Protein AF-A0A1I7UYP7-F1 (afdb_monomer_lite)

Structure (mmCIF, N/CA/C/O backbone):
data_AF-A0A1I7UYP7-F1
#
_entry.id   AF-A0A1I7UYP7-F1
#
loop_
_atom_site.group_PDB
_atom_site.id
_atom_site.type_symbol
_atom_site.label_atom_id
_atom_site.label_alt_id
_atom_site.label_comp_id
_atom_site.label_asym_id
_atom_site.label_entity_id
_atom_site.label_seq_id
_atom_site.pdbx_PDB_ins_code
_atom_site.Cartn_x
_atom_site.Cartn_y
_atom_site.Cartn_z
_atom_site.occupancy
_atom_site.B_iso_or_equiv
_atom_site.auth_seq_id
_atom_site.auth_comp_id
_atom_site.auth_asym_id
_atom_site.auth_atom_id
_atom_site.pdbx_PDB_model_num
ATOM 1 N N . MET A 1 1 ? -70.720 -16.261 75.114 1.00 31.72 1 MET A N 1
ATOM 2 C CA . MET A 1 1 ? -70.945 -17.512 75.860 1.00 31.72 1 MET A CA 1
ATOM 3 C C . MET A 1 1 ? -71.373 -18.568 74.851 1.00 31.72 1 MET A C 1
ATOM 5 O O . MET A 1 1 ? -72.479 -18.444 74.362 1.00 31.72 1 MET A O 1
ATOM 9 N N . PHE A 1 2 ? -70.451 -19.492 74.523 1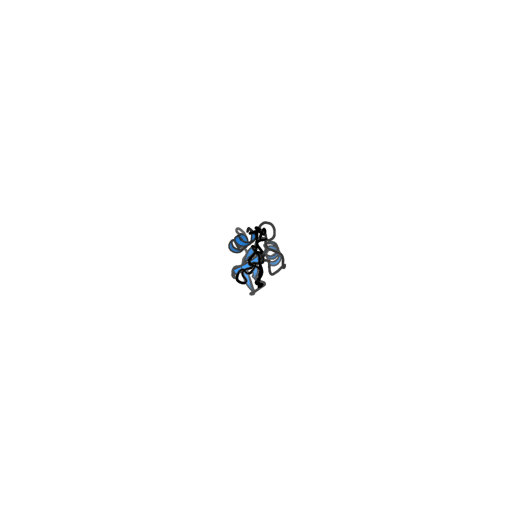.00 29.45 2 PHE A N 1
ATOM 10 C CA . PHE A 1 2 ? -70.663 -20.831 73.927 1.00 29.45 2 PHE A CA 1
ATOM 11 C C . PHE A 1 2 ? -71.433 -20.949 72.591 1.00 29.45 2 PHE A C 1
ATOM 13 O O . PHE A 1 2 ? -72.509 -20.408 72.436 1.00 29.45 2 PHE A O 1
ATOM 20 N N . VAL A 1 3 ? -71.039 -21.727 71.586 1.00 31.56 3 VAL A N 1
ATOM 21 C CA . VAL A 1 3 ? -69.816 -22.440 71.185 1.00 31.56 3 VAL A CA 1
ATOM 22 C C . VAL A 1 3 ? -70.120 -22.856 69.745 1.00 31.56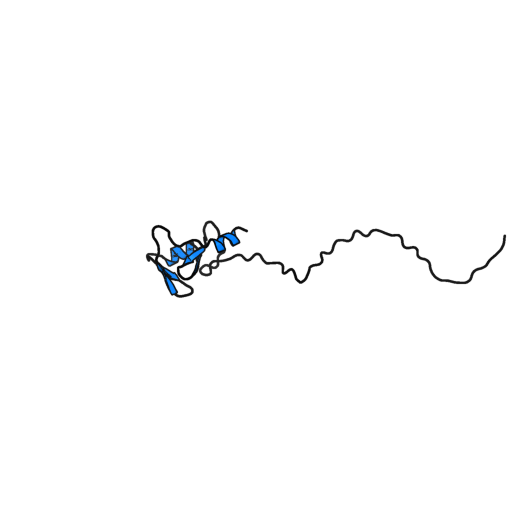 3 VAL A C 1
ATOM 24 O O . VAL A 1 3 ? -71.164 -23.457 69.523 1.00 31.56 3 VAL A O 1
ATOM 27 N N . TYR A 1 4 ? -69.206 -22.664 68.800 1.00 34.78 4 TYR A N 1
ATOM 28 C CA . TYR A 1 4 ? -69.146 -23.574 67.656 1.00 34.78 4 TYR A CA 1
ATOM 29 C C . TYR A 1 4 ? -67.709 -24.062 67.535 1.00 34.78 4 TYR A C 1
ATOM 31 O O . TYR A 1 4 ? -66.773 -23.296 67.312 1.00 34.78 4 TYR A O 1
ATOM 39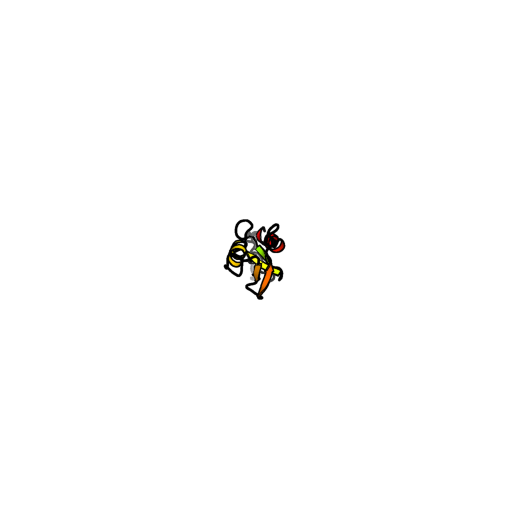 N N . LYS A 1 5 ? -67.549 -25.347 67.853 1.00 35.59 5 LYS A N 1
ATOM 40 C CA . LYS A 1 5 ? -66.285 -26.072 67.918 1.00 35.59 5 LYS A CA 1
ATOM 41 C C . LYS A 1 5 ? -65.910 -26.548 66.510 1.00 35.59 5 LYS A C 1
ATOM 43 O O . LYS A 1 5 ? -66.770 -26.934 65.728 1.00 35.59 5 LYS A O 1
ATOM 48 N N . ALA A 1 6 ? -64.614 -26.481 66.237 1.00 45.75 6 ALA A N 1
ATOM 49 C CA . ALA A 1 6 ? -63.937 -26.720 64.967 1.00 45.75 6 ALA A CA 1
ATOM 50 C C . ALA A 1 6 ? -63.952 -28.176 64.484 1.00 45.75 6 ALA A C 1
ATOM 52 O O . ALA A 1 6 ? -63.895 -29.058 65.333 1.00 45.75 6 ALA A O 1
ATOM 53 N N . MET A 1 7 ? -63.867 -28.367 63.156 1.00 38.84 7 MET A N 1
ATOM 54 C CA . MET A 1 7 ? -63.005 -29.296 62.377 1.00 38.84 7 MET A CA 1
ATOM 55 C C . MET A 1 7 ? -63.026 -28.771 60.916 1.00 38.84 7 MET A C 1
ATOM 57 O O . MET A 1 7 ? -64.075 -28.320 60.482 1.00 38.84 7 MET A O 1
ATOM 61 N N . ALA A 1 8 ? -62.005 -28.741 60.061 1.00 42.91 8 ALA A N 1
ATOM 62 C CA . ALA A 1 8 ? -60.614 -29.157 60.085 1.00 42.91 8 ALA A CA 1
ATOM 63 C C . ALA A 1 8 ? -59.912 -28.521 58.851 1.00 42.91 8 ALA A C 1
ATOM 65 O O . ALA A 1 8 ? -60.455 -28.539 57.754 1.00 42.91 8 ALA A O 1
ATOM 66 N N . PHE A 1 9 ? -58.724 -27.961 59.096 1.00 41.19 9 PHE A N 1
ATOM 67 C CA . PHE A 1 9 ? -57.509 -27.890 58.266 1.00 41.19 9 PHE A CA 1
ATOM 68 C C . PHE A 1 9 ? -57.557 -27.564 56.762 1.00 41.19 9 PHE A C 1
ATOM 70 O O . PHE A 1 9 ? -58.011 -28.346 55.937 1.00 41.19 9 PHE A O 1
ATOM 77 N N . GLY A 1 10 ? -56.878 -26.464 56.406 1.00 37.91 10 GLY A N 1
ATOM 78 C CA . GLY A 1 10 ? -56.521 -26.162 55.017 1.00 37.91 10 GLY A CA 1
ATOM 79 C C . GLY A 1 10 ? -55.734 -24.868 54.775 1.00 37.91 10 GLY A C 1
ATOM 80 O O . GLY A 1 10 ? -56.023 -24.176 53.816 1.00 37.91 10 GLY A O 1
ATOM 81 N N . HIS A 1 11 ? -54.798 -24.519 55.666 1.00 34.72 11 HIS A N 1
ATOM 82 C CA . HIS A 1 11 ? -53.629 -23.641 55.457 1.00 34.72 11 HIS A CA 1
ATOM 83 C C . HIS A 1 11 ? -53.768 -22.329 54.640 1.00 34.72 11 HIS A C 1
ATOM 85 O O . HIS A 1 11 ? -53.640 -22.271 53.423 1.00 34.72 11 HIS A O 1
ATOM 91 N N . ILE A 1 12 ? -53.883 -21.246 55.420 1.00 49.03 12 ILE A N 1
ATOM 92 C CA . ILE A 1 12 ? -53.173 -19.946 55.356 1.00 49.03 12 ILE A CA 1
ATOM 93 C C . ILE A 1 12 ? -51.977 -19.995 54.368 1.00 49.03 12 ILE A C 1
ATOM 95 O O . ILE A 1 12 ? -51.199 -20.939 54.402 1.00 49.03 12 ILE A O 1
ATOM 99 N N . TRP A 1 13 ? -51.786 -19.028 53.465 1.00 41.56 13 TRP A N 1
ATOM 100 C CA . TRP A 1 13 ? -50.869 -17.904 53.706 1.00 41.56 13 TRP A CA 1
ATOM 101 C C . TRP A 1 13 ? -51.112 -16.750 52.719 1.00 41.56 13 TRP A C 1
ATOM 103 O O . TRP A 1 13 ? -50.832 -16.842 51.526 1.00 41.56 13 TRP A O 1
ATOM 113 N N . LYS A 1 14 ? -51.575 -15.614 53.262 1.00 49.88 14 LYS A N 1
ATOM 114 C CA . LYS A 1 14 ? -51.415 -14.286 52.659 1.00 49.88 14 LYS A CA 1
ATOM 115 C C . LYS A 1 14 ? -49.917 -14.020 52.480 1.00 49.88 14 LYS A C 1
ATOM 117 O O . LYS A 1 14 ? -49.214 -13.863 53.476 1.00 49.88 14 LYS A O 1
ATOM 122 N N . ALA A 1 15 ? -49.434 -13.923 51.245 1.00 45.62 15 ALA A N 1
ATOM 123 C CA . ALA A 1 15 ? -48.066 -13.498 50.972 1.00 45.62 15 ALA A CA 1
ATOM 124 C C . ALA A 1 15 ? -48.043 -12.037 50.498 1.00 45.62 15 ALA A C 1
ATOM 126 O O . ALA A 1 15 ? -48.647 -11.655 49.499 1.00 45.62 15 ALA A O 1
ATOM 127 N N . LYS A 1 16 ? -47.355 -11.227 51.299 1.00 44.31 16 LYS A N 1
ATOM 128 C CA . LYS A 1 16 ? -47.042 -9.801 51.163 1.00 44.31 16 LYS A CA 1
ATOM 129 C C . LYS A 1 16 ? -46.267 -9.558 49.856 1.00 44.31 16 LYS A C 1
ATOM 131 O O . LYS A 1 16 ? -45.264 -10.230 49.626 1.00 44.31 16 LYS A O 1
ATOM 136 N N . ILE A 1 17 ? -46.681 -8.589 49.036 1.00 43.22 17 ILE A N 1
ATOM 137 C CA . ILE A 1 17 ? -45.893 -8.139 47.877 1.00 43.22 17 ILE A CA 1
ATOM 138 C C . ILE A 1 17 ? -44.638 -7.445 48.418 1.00 43.22 17 ILE A C 1
ATOM 140 O O . ILE A 1 17 ? -44.697 -6.321 48.910 1.00 43.22 17 ILE A O 1
ATOM 144 N N . VAL A 1 18 ? -43.504 -8.139 48.372 1.00 51.88 18 VAL A N 1
ATOM 145 C CA . VAL A 1 18 ? -42.180 -7.554 48.592 1.00 51.88 18 VAL A CA 1
ATOM 146 C C . VAL A 1 18 ? -41.570 -7.355 47.212 1.00 51.88 18 VAL A C 1
ATOM 148 O O . VAL A 1 18 ? -41.301 -8.334 46.516 1.00 51.88 18 VAL A O 1
ATOM 151 N N . MET A 1 19 ? -41.367 -6.099 46.807 1.00 41.84 19 MET A N 1
ATOM 152 C CA . MET A 1 19 ? -40.636 -5.779 45.582 1.00 41.84 19 MET A CA 1
ATOM 153 C C . MET A 1 19 ? -39.187 -6.237 45.751 1.00 41.84 19 MET A C 1
ATOM 155 O O . MET A 1 19 ? -38.401 -5.613 46.464 1.00 41.84 19 MET A O 1
ATOM 159 N N . LYS A 1 20 ? -38.833 -7.366 45.133 1.00 45.78 20 LYS A N 1
ATOM 160 C CA . LYS A 1 20 ? -37.431 -7.739 44.968 1.00 45.78 20 LYS A CA 1
ATOM 161 C C . LYS A 1 20 ? -36.873 -6.882 43.843 1.00 45.78 20 LYS A C 1
ATOM 163 O O . LYS A 1 20 ? -37.405 -6.866 42.743 1.00 45.78 20 LYS A O 1
ATOM 168 N N . ASN A 1 21 ? -35.816 -6.149 44.165 1.00 54.47 21 ASN A N 1
ATOM 169 C CA . ASN A 1 21 ? -35.023 -5.385 43.221 1.00 54.47 21 ASN A CA 1
ATOM 170 C C . ASN A 1 21 ? -34.382 -6.386 42.246 1.00 54.47 21 ASN A C 1
ATOM 172 O O . ASN A 1 21 ? -33.382 -7.034 42.567 1.00 54.47 21 ASN A O 1
ATOM 176 N N . GLU A 1 22 ? -35.030 -6.608 41.106 1.00 49.66 22 GLU A N 1
ATOM 177 C CA . GLU A 1 22 ? -34.542 -7.511 40.077 1.00 49.66 22 GLU A CA 1
ATOM 178 C C . GLU A 1 22 ? -33.285 -6.891 39.477 1.00 49.66 22 GLU A C 1
ATOM 180 O O . GLU A 1 22 ? -33.326 -5.911 38.730 1.00 49.66 22 GLU A O 1
ATOM 185 N N . LYS A 1 23 ? -32.129 -7.466 39.820 1.00 50.59 23 LYS A N 1
ATOM 186 C CA . LYS A 1 23 ? -30.932 -7.308 39.003 1.00 50.59 23 LYS A CA 1
ATOM 187 C C . LYS A 1 23 ? -31.353 -7.733 37.602 1.00 50.59 23 LYS A C 1
ATOM 189 O O . LYS A 1 23 ? -31.622 -8.914 37.398 1.00 50.59 23 LYS A O 1
ATOM 194 N N . LYS A 1 24 ? -31.460 -6.784 36.667 1.00 49.84 24 LYS A N 1
ATOM 195 C CA . LYS A 1 24 ? -31.659 -7.086 35.250 1.00 49.84 24 LYS A CA 1
ATOM 196 C C . LYS A 1 24 ? -30.460 -7.921 34.808 1.00 49.84 24 LYS A C 1
ATOM 198 O O . LYS A 1 24 ? -29.421 -7.381 34.439 1.00 49.84 24 LYS A O 1
ATOM 203 N N . ALA A 1 25 ? -30.580 -9.239 34.924 1.00 51.44 25 ALA A N 1
ATOM 204 C CA . ALA A 1 25 ? -29.723 -10.173 34.233 1.00 51.44 25 ALA A CA 1
ATOM 205 C C . ALA A 1 25 ? -30.008 -9.916 32.757 1.00 51.44 25 ALA A C 1
ATOM 207 O O . ALA A 1 25 ? -31.072 -10.274 32.254 1.00 51.44 25 ALA A O 1
ATOM 208 N N . GLY A 1 26 ? -29.123 -9.148 32.120 1.00 47.75 26 GLY A N 1
ATOM 209 C CA . GLY A 1 26 ? -29.230 -8.841 30.706 1.00 47.75 26 GLY A CA 1
ATOM 210 C C . GLY A 1 26 ? -29.421 -10.145 29.949 1.00 47.75 26 GLY A C 1
ATOM 211 O O . GLY A 1 26 ? -28.612 -11.064 30.077 1.00 47.75 26 GLY A O 1
ATOM 212 N N . ILE A 1 27 ? -30.520 -10.227 29.207 1.00 56.28 27 ILE A N 1
ATOM 213 C CA . ILE A 1 27 ? -30.741 -11.271 28.219 1.00 56.28 27 ILE A CA 1
ATOM 214 C C . ILE A 1 27 ? -29.604 -11.101 27.212 1.00 56.28 27 ILE A C 1
ATOM 216 O O . ILE A 1 27 ? -29.597 -10.152 26.431 1.00 56.28 27 ILE A O 1
ATOM 220 N N . GLN A 1 28 ? -28.590 -11.958 27.289 1.00 58.22 28 GLN A N 1
ATOM 221 C CA . GLN A 1 28 ? -27.602 -12.059 26.226 1.00 58.22 28 GLN A CA 1
ATOM 222 C C . GLN A 1 28 ? -28.311 -12.761 25.070 1.00 58.22 28 GLN A C 1
ATOM 224 O O . GLN A 1 28 ? -28.485 -13.976 25.10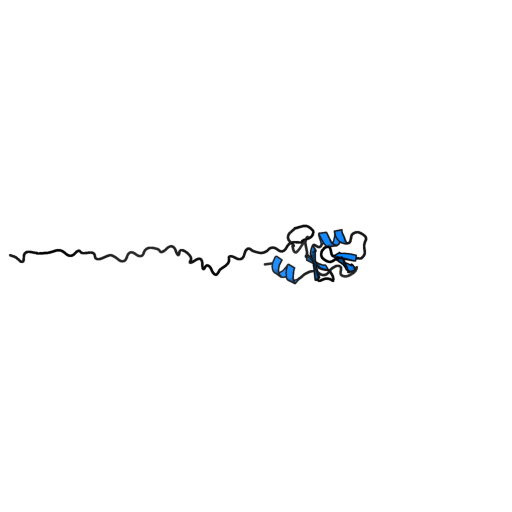5 1.00 58.22 28 GLN A O 1
ATOM 229 N N . ASP A 1 29 ? -28.814 -11.986 24.106 1.00 55.66 29 ASP A N 1
ATOM 230 C CA . ASP A 1 29 ? -29.398 -12.528 22.880 1.00 55.66 29 ASP A CA 1
ATOM 231 C C . ASP A 1 29 ? -28.309 -13.316 22.124 1.00 55.66 29 ASP A C 1
ATOM 233 O O . ASP A 1 29 ? -27.301 -12.718 21.735 1.00 55.66 29 ASP A O 1
ATOM 237 N N . PRO A 1 30 ? -28.483 -14.631 21.885 1.00 55.12 30 PRO A N 1
ATOM 238 C CA . PRO A 1 30 ? -27.531 -15.429 21.115 1.00 55.12 30 PRO A CA 1
ATOM 239 C C . PRO A 1 30 ? -27.331 -14.939 19.668 1.00 55.12 30 PRO A C 1
ATOM 241 O O . PRO A 1 30 ? -26.401 -15.386 19.001 1.00 55.12 30 PRO A O 1
ATOM 244 N N . ARG A 1 31 ? -28.174 -14.023 19.168 1.00 58.78 31 ARG A N 1
ATOM 245 C CA . ARG A 1 31 ? -28.044 -13.385 17.848 1.00 58.78 31 ARG A CA 1
ATOM 246 C C . ARG A 1 31 ? -27.114 -12.175 17.834 1.00 58.78 31 ARG A C 1
ATOM 248 O O . ARG A 1 31 ? -26.717 -11.745 16.754 1.00 58.78 31 ARG A O 1
ATOM 255 N N . VAL A 1 32 ? -26.737 -11.624 18.989 1.00 61.00 32 VAL A N 1
ATOM 256 C CA . VAL A 1 32 ? -25.767 -10.524 19.053 1.00 61.00 32 VAL A CA 1
ATOM 257 C C . VAL A 1 32 ? -24.374 -11.123 19.206 1.00 61.00 32 VAL A C 1
ATOM 259 O O . VAL A 1 32 ? -23.849 -11.273 20.309 1.00 61.00 32 VAL A O 1
ATOM 262 N N . MET A 1 33 ? -23.754 -11.472 18.076 1.00 63.75 33 MET A N 1
ATOM 263 C CA . MET A 1 33 ? -22.316 -11.722 18.054 1.00 63.75 33 MET A CA 1
ATOM 264 C C . MET A 1 33 ? -21.613 -10.440 18.498 1.00 63.75 33 MET A C 1
ATOM 266 O O . MET A 1 33 ? -21.680 -9.408 17.832 1.00 63.75 33 MET A O 1
ATOM 270 N N . LYS A 1 34 ? -20.951 -10.498 19.654 1.00 59.94 34 LYS A N 1
ATOM 271 C CA . LYS A 1 34 ? -20.079 -9.434 20.141 1.00 59.94 34 LYS A CA 1
ATOM 272 C C . LYS A 1 34 ? -18.969 -9.245 19.104 1.00 59.94 34 LYS A C 1
ATOM 274 O O . LYS A 1 34 ? -18.035 -10.040 19.049 1.00 59.94 34 LYS A O 1
ATOM 279 N N . MET A 1 35 ? -19.117 -8.243 18.240 1.00 64.12 35 MET A N 1
ATOM 280 C CA . MET A 1 35 ? -18.180 -7.991 17.153 1.00 64.12 35 MET A CA 1
ATOM 281 C C . MET A 1 35 ? -16.839 -7.592 17.762 1.00 64.12 35 MET A C 1
ATOM 283 O O . MET A 1 35 ? -16.696 -6.510 18.333 1.00 64.12 35 MET A O 1
ATOM 287 N N . ASN A 1 36 ? -15.862 -8.495 17.691 1.00 68.81 36 ASN A N 1
ATOM 288 C CA . ASN A 1 36 ? -14.484 -8.137 17.978 1.00 68.81 36 ASN A CA 1
ATOM 289 C C . ASN A 1 36 ? -14.110 -7.010 17.012 1.00 68.81 36 ASN A C 1
ATOM 291 O O . ASN A 1 36 ? -14.296 -7.152 15.804 1.00 68.81 36 ASN A O 1
ATOM 295 N N . LYS A 1 37 ? -13.622 -5.887 17.548 1.00 73.62 37 LYS A N 1
ATOM 296 C CA . LYS A 1 37 ? -13.142 -4.751 16.755 1.00 73.62 37 LYS A CA 1
ATOM 297 C C . LYS A 1 37 ? -12.015 -5.251 15.847 1.00 73.62 37 LYS A C 1
ATOM 299 O O . LYS A 1 37 ? -10.893 -5.439 16.312 1.00 73.62 37 LYS A O 1
ATOM 304 N N . TYR A 1 38 ? -12.329 -5.526 14.583 1.00 82.69 38 TYR A N 1
ATOM 305 C CA . TYR A 1 38 ? -11.346 -5.966 13.602 1.00 82.69 38 TYR A CA 1
ATOM 306 C C . TYR A 1 38 ? -10.377 -4.818 13.331 1.00 82.69 38 TYR A C 1
ATOM 308 O O . TYR A 1 38 ? -10.799 -3.718 12.974 1.00 82.69 38 TYR A O 1
ATOM 316 N N . ARG A 1 39 ? -9.081 -5.065 13.528 1.00 88.62 39 ARG A N 1
ATOM 317 C CA . ARG A 1 39 ? -8.025 -4.093 13.247 1.00 88.62 39 ARG A CA 1
ATOM 318 C C . ARG A 1 39 ? -7.253 -4.541 12.012 1.00 88.62 39 ARG A C 1
ATOM 320 O O . ARG A 1 39 ? -6.558 -5.554 12.087 1.00 88.62 39 ARG A O 1
ATOM 327 N N . PRO A 1 40 ? -7.389 -3.846 10.872 1.00 93.50 40 PRO A N 1
ATOM 328 C CA . PRO A 1 40 ? -6.701 -4.246 9.658 1.00 93.50 40 PRO A CA 1
ATOM 329 C C . PRO A 1 40 ? -5.186 -4.058 9.815 1.00 93.50 40 PRO A C 1
ATOM 331 O O . PRO A 1 40 ? -4.705 -3.090 10.408 1.00 93.50 40 PRO A O 1
ATOM 334 N N . GLU A 1 41 ? -4.424 -4.981 9.240 1.00 95.94 41 GLU A N 1
ATOM 335 C CA . GLU A 1 41 ? -2.965 -5.034 9.340 1.00 95.94 41 GLU A CA 1
ATOM 336 C C . GLU A 1 41 ? -2.312 -5.213 7.968 1.00 95.94 41 GLU A C 1
ATOM 338 O O . GLU A 1 41 ? -2.876 -5.823 7.054 1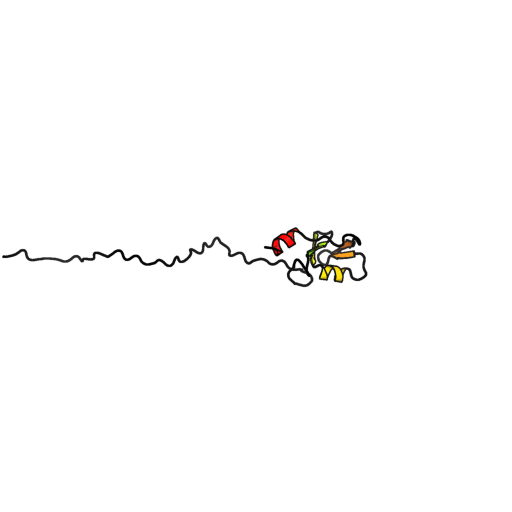.00 95.94 41 GLU A O 1
ATOM 343 N N . CYS A 1 42 ? -1.086 -4.715 7.837 1.00 97.69 42 CYS A N 1
ATOM 344 C CA . CYS A 1 42 ? -0.266 -4.951 6.659 1.00 97.69 42 CYS A CA 1
ATOM 345 C C . CYS A 1 42 ? 0.194 -6.410 6.627 1.00 97.69 42 CYS A C 1
ATOM 347 O O . CYS A 1 42 ? 0.886 -6.857 7.539 1.00 97.69 42 CYS A O 1
ATOM 349 N N . LYS A 1 43 ? -0.110 -7.138 5.549 1.00 97.25 43 LYS A N 1
ATOM 350 C CA . LYS A 1 43 ? 0.270 -8.555 5.401 1.00 97.25 43 LYS A CA 1
ATOM 351 C C . LYS A 1 43 ? 1.748 -8.795 5.079 1.00 97.25 43 LYS A C 1
ATOM 353 O O . LYS A 1 43 ? 2.173 -9.939 5.088 1.00 97.25 43 LYS A O 1
ATOM 358 N N . VAL A 1 44 ? 2.525 -7.733 4.851 1.00 97.44 44 VAL A N 1
ATOM 359 C CA . VAL A 1 44 ? 3.985 -7.812 4.661 1.00 97.44 44 VAL A CA 1
ATOM 360 C C . VAL A 1 44 ? 4.731 -7.748 5.996 1.00 97.44 44 VAL A C 1
ATOM 362 O O . VAL A 1 44 ? 5.666 -8.507 6.216 1.00 97.44 44 VAL A O 1
ATOM 365 N N . CYS A 1 45 ? 4.347 -6.835 6.897 1.00 97.44 45 CYS A N 1
ATOM 366 C CA . CYS A 1 45 ? 5.036 -6.651 8.183 1.00 97.44 45 CYS A CA 1
ATOM 367 C C . CYS A 1 45 ? 4.229 -7.089 9.412 1.00 97.44 45 CYS A C 1
ATOM 369 O O . CYS A 1 45 ? 4.746 -6.981 10.522 1.00 97.44 45 CYS A O 1
ATOM 371 N N . HIS A 1 46 ? 2.989 -7.553 9.225 1.00 96.69 46 HIS A N 1
ATOM 372 C CA . HIS A 1 46 ? 2.068 -8.005 10.277 1.00 96.69 46 HIS A CA 1
ATOM 373 C C . HIS A 1 46 ? 1.842 -6.968 11.385 1.00 96.69 46 HIS A C 1
ATOM 375 O O . HIS A 1 46 ? 1.781 -7.286 12.569 1.00 96.69 46 HIS A O 1
ATOM 381 N N . ARG A 1 47 ? 1.778 -5.686 11.005 1.00 96.50 47 ARG A N 1
ATOM 382 C CA . ARG A 1 47 ? 1.496 -4.576 11.924 1.00 96.50 47 ARG A CA 1
ATOM 383 C C . ARG A 1 47 ? 0.213 -3.871 11.519 1.00 96.50 47 ARG A C 1
ATOM 385 O O . ARG A 1 47 ? -0.031 -3.681 10.326 1.00 96.50 47 ARG A O 1
ATOM 392 N N . GLU A 1 48 ? -0.550 -3.437 12.518 1.00 95.88 48 GLU A N 1
ATOM 393 C CA . GLU A 1 48 ? -1.768 -2.644 12.333 1.00 95.88 48 GLU A CA 1
ATOM 394 C C . GLU A 1 48 ? -1.489 -1.402 11.480 1.00 95.88 48 GLU A C 1
ATOM 396 O O . GLU A 1 48 ? -0.486 -0.697 11.669 1.00 95.88 48 GLU A O 1
ATOM 401 N N . PHE A 1 49 ? -2.391 -1.134 10.541 1.00 96.38 49 PHE A N 1
ATOM 402 C CA . PHE A 1 49 ? -2.392 0.128 9.818 1.00 96.38 49 PHE A CA 1
ATOM 403 C C . PHE A 1 49 ? -2.751 1.281 10.763 1.00 96.38 49 PHE A C 1
ATOM 405 O O . PHE A 1 49 ? -3.462 1.110 11.752 1.00 96.38 49 PHE A O 1
ATOM 412 N N . ASN A 1 50 ? -2.254 2.476 10.458 1.00 93.75 50 ASN A N 1
ATOM 413 C CA . ASN A 1 50 ? -2.584 3.695 11.190 1.00 93.75 50 ASN A CA 1
ATOM 414 C C . ASN A 1 50 ? -2.483 4.924 10.275 1.00 93.75 50 ASN A C 1
ATOM 416 O O . ASN A 1 50 ? -1.971 4.847 9.162 1.00 93.75 50 ASN A O 1
ATOM 420 N N . VAL A 1 51 ? -2.961 6.069 10.760 1.00 92.81 51 VAL A N 1
ATOM 421 C CA . VAL A 1 51 ? -3.015 7.326 9.992 1.00 92.81 51 VAL A CA 1
ATOM 422 C C . VAL A 1 51 ? -1.693 8.099 9.935 1.00 92.81 51 VAL A C 1
ATOM 424 O O . VAL A 1 51 ? -1.643 9.148 9.302 1.00 92.81 51 VAL A O 1
ATOM 427 N N . THR A 1 52 ? -0.634 7.626 10.601 1.00 90.31 52 THR A N 1
ATOM 428 C CA . THR A 1 52 ? 0.635 8.365 10.732 1.00 90.31 52 THR A CA 1
ATOM 429 C C . THR A 1 52 ? 1.797 7.675 10.034 1.00 90.31 52 THR A C 1
ATOM 431 O O . THR A 1 52 ? 2.354 8.198 9.085 1.00 90.31 52 THR A O 1
ATOM 434 N N . SER A 1 53 ? 2.180 6.501 10.523 1.00 89.00 53 SER A N 1
ATOM 435 C CA . SER A 1 53 ? 3.412 5.791 10.164 1.00 89.00 53 SER A CA 1
ATOM 436 C C . SER A 1 53 ? 3.166 4.519 9.358 1.00 89.00 53 SER A C 1
ATOM 438 O O . SER A 1 53 ? 4.095 3.951 8.792 1.00 89.00 53 SER A O 1
ATOM 440 N N . ARG A 1 54 ? 1.928 4.020 9.339 1.00 95.25 54 ARG A N 1
ATOM 441 C CA . ARG A 1 54 ? 1.517 2.802 8.630 1.00 95.25 54 ARG A CA 1
ATOM 442 C C . ARG A 1 54 ? 0.265 3.071 7.822 1.00 95.25 54 ARG A C 1
ATOM 444 O O . ARG A 1 54 ? -0.714 2.338 7.929 1.00 95.25 54 ARG A O 1
ATOM 451 N N . ILE A 1 55 ? 0.312 4.131 7.028 1.00 96.62 55 ILE A N 1
ATOM 452 C CA . ILE A 1 55 ? -0.767 4.486 6.113 1.00 96.62 55 ILE A CA 1
ATOM 453 C C . ILE A 1 55 ? -0.870 3.366 5.063 1.00 96.62 55 ILE A C 1
ATOM 455 O O . ILE A 1 55 ? 0.156 3.001 4.483 1.00 96.62 55 ILE A O 1
ATOM 459 N N . PRO A 1 56 ? -2.053 2.772 4.832 1.00 97.50 56 PRO A N 1
ATOM 460 C CA . PRO A 1 56 ? -2.240 1.784 3.779 1.00 97.50 56 PRO A CA 1
ATOM 461 C C . PRO A 1 56 ? -2.120 2.458 2.405 1.00 97.50 56 PRO A C 1
ATOM 463 O O . PRO A 1 56 ? -2.809 3.438 2.121 1.00 97.50 56 PRO A O 1
ATOM 466 N N . ARG A 1 57 ? -1.241 1.923 1.562 1.00 97.19 57 ARG A N 1
ATOM 467 C CA . ARG A 1 57 ? -0.968 2.322 0.181 1.00 97.19 57 ARG A CA 1
ATOM 468 C C . ARG A 1 57 ? -1.495 1.248 -0.767 1.00 97.19 57 ARG A C 1
ATOM 470 O O . ARG A 1 57 ? -1.268 0.066 -0.513 1.00 97.19 57 ARG A O 1
ATOM 477 N N . VAL A 1 58 ? -2.207 1.651 -1.814 1.00 97.25 58 VAL A N 1
ATOM 478 C CA . VAL A 1 58 ? -2.832 0.760 -2.802 1.00 97.25 58 VAL A CA 1
ATOM 479 C C . VAL A 1 58 ? -1.912 0.619 -4.011 1.00 97.25 58 VAL A C 1
ATOM 481 O O . VAL A 1 58 ? -1.475 1.616 -4.579 1.00 97.25 58 VAL A O 1
ATOM 484 N N . LEU A 1 59 ? -1.624 -0.621 -4.396 1.00 97.00 59 LEU A N 1
ATOM 485 C CA . LEU A 1 59 ? -0.903 -0.968 -5.622 1.00 97.00 59 LEU A CA 1
ATOM 486 C C . LEU A 1 59 ? -1.876 -1.040 -6.812 1.00 97.00 59 LEU A C 1
ATOM 488 O O . LEU A 1 59 ? -3.077 -1.204 -6.609 1.00 97.00 59 LEU A O 1
ATOM 492 N N . GLN A 1 60 ? -1.390 -1.002 -8.058 1.00 95.94 60 GLN A N 1
ATOM 493 C CA . GLN A 1 60 ? -2.254 -1.022 -9.258 1.00 95.94 60 GLN A CA 1
ATOM 494 C C . GLN A 1 60 ? -3.146 -2.272 -9.358 1.00 95.94 60 GLN A C 1
ATOM 496 O O . GLN A 1 60 ? -4.242 -2.217 -9.907 1.00 95.94 60 GLN A O 1
ATOM 501 N N . CYS A 1 61 ? -2.719 -3.386 -8.762 1.00 97.25 61 CYS A N 1
ATOM 502 C CA . CYS A 1 61 ? -3.518 -4.608 -8.663 1.00 97.25 61 CYS A CA 1
ATOM 503 C C . CYS A 1 61 ? -4.638 -4.563 -7.604 1.00 97.25 61 CYS A C 1
ATOM 505 O O . CYS A 1 61 ? -5.376 -5.534 -7.466 1.00 97.25 61 CYS A O 1
ATOM 507 N N . GLY A 1 62 ? -4.740 -3.491 -6.813 1.00 96.75 62 GLY A N 1
ATOM 508 C CA . GLY A 1 62 ? -5.725 -3.322 -5.740 1.00 96.75 62 GLY A CA 1
ATOM 509 C C . GLY A 1 62 ? -5.271 -3.802 -4.355 1.00 96.75 62 GLY A C 1
ATOM 510 O O . GLY A 1 62 ? -5.889 -3.450 -3.348 1.00 96.75 62 GLY A O 1
ATOM 511 N N . HIS A 1 63 ? -4.173 -4.555 -4.250 1.00 97.94 63 HIS A N 1
ATOM 512 C CA . HIS A 1 63 ? -3.632 -4.940 -2.946 1.00 97.94 63 HIS A CA 1
ATOM 513 C C . HIS A 1 63 ? -3.095 -3.737 -2.170 1.00 97.94 63 HIS A C 1
ATOM 515 O O . HIS A 1 63 ? -2.540 -2.801 -2.743 1.00 97.94 63 HIS A O 1
ATOM 521 N N . SER A 1 64 ? -3.226 -3.791 -0.842 1.00 98.00 64 SER A N 1
ATOM 522 C CA . SER A 1 64 ? -2.739 -2.741 0.052 1.00 98.00 64 SER A CA 1
ATOM 523 C C . SER A 1 64 ? -1.574 -3.210 0.922 1.00 98.00 64 SER A C 1
ATOM 525 O O . SER A 1 64 ? -1.631 -4.272 1.542 1.00 98.00 64 SER A O 1
ATOM 527 N N . ILE A 1 65 ? -0.540 -2.378 1.015 1.00 97.88 65 ILE A N 1
ATOM 528 C CA . ILE A 1 65 ? 0.617 -2.536 1.913 1.00 97.88 65 ILE A CA 1
ATOM 529 C C . ILE A 1 65 ? 0.806 -1.252 2.724 1.00 97.88 65 ILE A C 1
ATOM 531 O O . ILE A 1 65 ? 0.262 -0.217 2.364 1.00 97.88 65 ILE A O 1
ATOM 535 N N . CYS A 1 66 ? 1.527 -1.269 3.847 1.00 97.75 66 CYS A N 1
ATOM 536 C CA . CYS A 1 66 ? 1.770 -0.018 4.579 1.00 97.75 66 CYS A CA 1
ATOM 537 C C . CYS A 1 66 ? 2.869 0.809 3.902 1.00 97.75 66 CYS A C 1
ATOM 539 O O . CYS A 1 66 ? 3.758 0.246 3.272 1.00 97.75 66 CYS A O 1
ATOM 541 N N . GLU A 1 67 ? 2.846 2.129 4.084 1.00 96.06 67 GLU A N 1
ATOM 542 C CA . GLU A 1 67 ? 3.840 3.059 3.525 1.00 96.06 67 GLU A CA 1
ATOM 543 C C . GLU A 1 67 ? 5.292 2.656 3.829 1.00 96.06 67 GLU A C 1
ATOM 545 O O . GLU A 1 67 ? 6.128 2.652 2.936 1.00 96.06 67 GLU A O 1
ATOM 550 N N . GLN A 1 68 ? 5.588 2.199 5.051 1.00 95.81 68 GLN A N 1
ATOM 551 C CA . GLN A 1 68 ? 6.922 1.684 5.397 1.00 95.81 68 GLN A CA 1
ATOM 552 C C . GLN A 1 68 ? 7.335 0.475 4.546 1.00 95.81 68 GLN A C 1
ATOM 554 O O . GLN A 1 68 ? 8.506 0.330 4.203 1.00 95.81 68 GLN A O 1
ATOM 559 N N . CYS A 1 69 ? 6.388 -0.413 4.237 1.00 96.88 69 CYS A N 1
ATOM 560 C CA . CYS A 1 69 ? 6.637 -1.550 3.357 1.00 96.88 69 CYS A CA 1
ATOM 561 C C . CYS A 1 69 ? 6.734 -1.115 1.897 1.00 96.88 69 CYS A C 1
ATOM 563 O O . CYS A 1 69 ? 7.559 -1.676 1.191 1.00 96.88 69 CYS A O 1
ATOM 565 N N . ALA A 1 70 ? 5.945 -0.130 1.463 1.00 95.56 70 ALA A N 1
ATOM 566 C CA . ALA A 1 70 ? 6.030 0.414 0.112 1.00 95.56 70 ALA A CA 1
ATOM 567 C C . ALA A 1 70 ? 7.422 1.004 -0.148 1.00 95.56 70 ALA A C 1
ATOM 569 O O . ALA A 1 70 ? 8.106 0.541 -1.050 1.00 95.56 70 ALA A O 1
ATOM 570 N N . ASN A 1 71 ? 7.897 1.891 0.731 1.00 93.31 71 ASN A N 1
ATOM 571 C CA . ASN A 1 71 ? 9.218 2.513 0.600 1.00 93.31 71 ASN A CA 1
ATOM 572 C C . ASN A 1 71 ? 10.351 1.473 0.589 1.00 93.31 71 ASN A C 1
ATOM 574 O O . ASN A 1 71 ? 11.310 1.608 -0.158 1.00 93.31 71 ASN A O 1
ATOM 578 N N . ARG A 1 72 ? 10.239 0.407 1.397 1.00 94.31 72 ARG A N 1
ATOM 579 C CA . ARG A 1 72 ? 11.233 -0.679 1.417 1.00 94.31 72 ARG A CA 1
ATOM 580 C C . ARG A 1 72 ? 11.181 -1.562 0.171 1.00 94.31 72 ARG A C 1
ATOM 582 O O . ARG A 1 72 ? 12.209 -2.063 -0.248 1.00 94.31 72 ARG A O 1
ATOM 589 N N . LEU A 1 73 ? 9.993 -1.847 -0.355 1.00 94.38 73 LEU A N 1
ATOM 590 C CA . LEU A 1 73 ? 9.849 -2.689 -1.547 1.00 94.38 73 LEU A CA 1
ATOM 591 C C . LEU A 1 73 ? 10.211 -1.936 -2.826 1.00 94.38 73 LEU A C 1
ATOM 593 O O . LEU A 1 73 ? 10.546 -2.571 -3.818 1.00 94.38 73 LEU A O 1
ATOM 597 N N . GLN A 1 74 ? 10.115 -0.610 -2.791 1.00 92.31 74 GLN A N 1
ATOM 598 C CA . GLN A 1 74 ? 10.529 0.254 -3.877 1.00 92.31 74 GLN A CA 1
ATOM 599 C C . GLN A 1 74 ? 12.055 0.365 -3.992 1.00 92.31 74 GLN A C 1
ATOM 601 O O . GLN A 1 74 ? 12.520 0.503 -5.107 1.00 92.31 74 GLN A O 1
ATOM 606 N N . ASP A 1 75 ? 12.797 0.312 -2.879 1.00 83.69 75 ASP A N 1
ATOM 607 C CA . ASP A 1 75 ? 14.259 0.509 -2.739 1.00 83.69 75 ASP A CA 1
ATOM 608 C C . ASP A 1 75 ? 15.071 0.538 -4.055 1.00 83.69 75 ASP A C 1
ATOM 610 O O . ASP A 1 75 ? 15.292 -0.494 -4.684 1.00 83.69 75 ASP A O 1
ATOM 614 N N . ASP A 1 76 ? 15.485 1.742 -4.471 1.00 75.94 76 ASP A N 1
ATOM 615 C CA . ASP A 1 76 ? 16.201 2.097 -5.717 1.00 75.94 76 ASP A CA 1
ATOM 616 C C . ASP A 1 76 ? 15.498 1.811 -7.064 1.00 75.94 76 ASP A C 1
ATOM 618 O O . ASP A 1 76 ? 15.974 2.231 -8.124 1.00 75.94 76 ASP A O 1
ATOM 622 N N . TYR A 1 77 ? 14.331 1.172 -7.059 1.00 84.62 77 TYR A N 1
ATOM 623 C CA . TYR A 1 77 ? 13.497 0.957 -8.238 1.00 84.62 77 TYR A CA 1
ATOM 624 C C . TYR A 1 77 ? 12.412 2.030 -8.383 1.00 84.62 77 TYR A C 1
ATOM 626 O O . TYR A 1 77 ? 11.877 2.589 -7.427 1.00 84.62 77 TYR A O 1
ATOM 634 N N . ARG A 1 78 ? 12.005 2.272 -9.632 1.00 90.06 78 ARG A N 1
ATOM 635 C CA . ARG A 1 78 ? 10.834 3.105 -9.961 1.00 90.06 78 ARG A CA 1
ATOM 636 C C . ARG A 1 78 ? 9.529 2.309 -10.011 1.00 90.06 78 ARG A C 1
ATOM 638 O O . ARG A 1 78 ? 8.614 2.660 -10.750 1.00 90.06 78 ARG A O 1
ATOM 645 N N . TYR A 1 79 ? 9.458 1.191 -9.294 1.00 93.81 79 TYR A N 1
ATOM 646 C CA . TYR A 1 79 ? 8.271 0.344 -9.230 1.00 93.81 79 TYR A CA 1
ATOM 647 C C . TYR A 1 79 ? 8.283 -0.552 -7.989 1.00 93.81 79 TYR A C 1
ATOM 649 O O . TYR A 1 79 ? 9.331 -0.841 -7.420 1.00 93.81 79 TYR A O 1
ATOM 657 N N . ILE A 1 80 ? 7.107 -1.056 -7.621 1.00 96.38 80 ILE A N 1
ATOM 658 C CA . ILE A 1 80 ? 6.921 -2.140 -6.655 1.00 96.38 80 ILE A CA 1
ATOM 659 C C . ILE A 1 80 ? 6.377 -3.362 -7.390 1.00 96.38 80 ILE A C 1
ATOM 661 O O . ILE A 1 80 ? 5.363 -3.280 -8.085 1.00 96.38 80 ILE A O 1
ATOM 665 N N . LEU A 1 81 ? 7.011 -4.517 -7.192 1.00 96.38 81 LEU A N 1
ATOM 666 C CA . LEU A 1 81 ? 6.410 -5.806 -7.519 1.00 96.38 81 LEU A CA 1
ATOM 667 C C . LEU A 1 81 ? 5.481 -6.214 -6.371 1.00 96.38 81 LEU A C 1
ATOM 669 O O . LEU A 1 81 ? 5.916 -6.327 -5.223 1.00 96.38 81 LEU A O 1
ATOM 673 N N . CYS A 1 82 ? 4.193 -6.412 -6.652 1.00 97.31 82 CYS 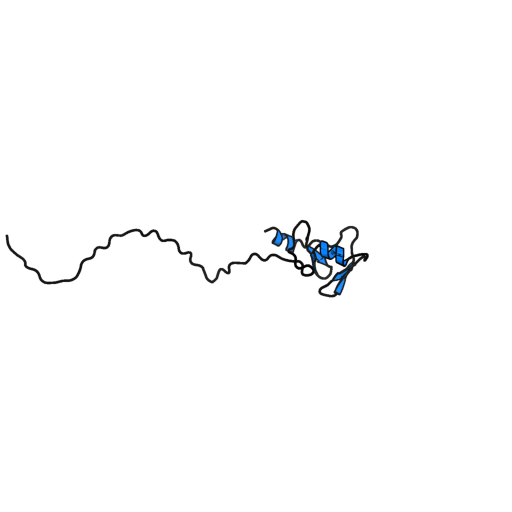A N 1
ATOM 674 C CA . CYS A 1 82 ? 3.236 -6.775 -5.614 1.00 97.31 82 CYS A CA 1
ATOM 675 C C . CYS A 1 82 ? 3.634 -8.105 -4.941 1.00 97.31 82 CYS A C 1
ATOM 677 O O . CYS A 1 82 ? 3.698 -9.125 -5.628 1.00 97.31 82 CYS A O 1
ATOM 679 N N . PRO A 1 83 ? 3.797 -8.156 -3.605 1.00 97.25 83 PRO A N 1
ATOM 680 C CA . PRO A 1 83 ? 4.221 -9.374 -2.908 1.00 97.25 83 PRO A CA 1
ATOM 681 C C . PRO A 1 83 ? 3.138 -10.466 -2.853 1.00 97.25 83 PRO A C 1
ATOM 683 O O . PRO A 1 83 ? 3.388 -11.546 -2.328 1.00 97.25 83 PRO A O 1
ATOM 686 N N . PHE A 1 84 ? 1.927 -10.184 -3.342 1.00 97.75 84 PHE A N 1
ATOM 687 C CA . PHE A 1 84 ? 0.786 -11.103 -3.287 1.00 97.75 84 PHE A CA 1
ATOM 688 C C . PHE A 1 84 ? 0.411 -11.687 -4.651 1.00 97.75 84 PHE A C 1
ATOM 690 O O . PHE A 1 84 ? -0.173 -12.764 -4.708 1.00 97.75 84 PHE A O 1
ATOM 697 N N . CYS A 1 85 ? 0.692 -10.967 -5.740 1.00 97.81 85 CYS A N 1
ATOM 698 C CA . CYS A 1 85 ? 0.284 -11.369 -7.089 1.00 97.81 85 CYS A CA 1
ATOM 699 C C . CYS A 1 85 ? 1.284 -10.998 -8.191 1.00 97.81 85 CYS A C 1
ATOM 701 O O . CYS A 1 85 ? 0.938 -11.090 -9.364 1.00 97.81 85 CYS A O 1
ATOM 703 N N . GLU A 1 86 ? 2.482 -10.530 -7.830 1.00 95.88 86 GLU A N 1
ATOM 704 C CA . GLU A 1 86 ? 3.579 -10.216 -8.759 1.00 95.88 86 GLU A CA 1
ATOM 705 C C . GLU A 1 86 ? 3.248 -9.145 -9.817 1.00 95.88 86 GLU A C 1
ATOM 707 O O . GLU A 1 86 ? 3.983 -8.942 -10.778 1.00 95.88 86 GLU A O 1
ATOM 712 N N . HIS A 1 87 ? 2.157 -8.398 -9.641 1.00 97.69 87 HIS A N 1
ATOM 713 C CA . HIS A 1 87 ? 1.825 -7.288 -10.526 1.00 97.69 87 HIS A CA 1
ATOM 714 C C . HIS A 1 87 ? 2.760 -6.098 -10.282 1.00 97.69 87 HIS A C 1
ATOM 716 O O . HIS A 1 87 ? 2.949 -5.677 -9.137 1.00 97.69 87 HIS A O 1
ATOM 722 N N . ILE A 1 88 ? 3.310 -5.533 -11.356 1.00 95.94 88 ILE A N 1
ATOM 723 C CA . ILE A 1 88 ? 4.174 -4.351 -11.302 1.00 95.94 88 ILE A CA 1
ATOM 724 C C . ILE A 1 88 ? 3.307 -3.111 -11.087 1.00 95.94 88 ILE A C 1
ATOM 726 O O . ILE A 1 88 ? 2.321 -2.905 -11.781 1.00 95.94 88 ILE A O 1
ATOM 730 N N . THR A 1 89 ? 3.679 -2.281 -10.121 1.00 96.19 89 THR A N 1
ATOM 731 C CA . THR A 1 89 ? 3.105 -0.952 -9.899 1.00 96.19 89 THR A CA 1
ATOM 732 C C . THR A 1 89 ? 4.228 0.071 -10.040 1.00 96.19 89 THR A C 1
ATOM 734 O O . THR A 1 89 ? 5.063 0.140 -9.139 1.00 96.19 89 THR A O 1
ATOM 737 N N . PRO A 1 90 ? 4.300 0.828 -11.146 1.00 94.12 90 PRO A N 1
ATOM 738 C CA . PRO A 1 90 ? 5.241 1.935 -11.290 1.00 94.12 90 PRO A CA 1
ATOM 739 C C . PRO A 1 90 ? 5.031 2.978 -10.190 1.00 94.12 90 PRO A C 1
ATOM 741 O O . PRO A 1 90 ? 3.893 3.208 -9.775 1.00 94.12 90 PRO A O 1
ATOM 744 N N . ASP A 1 91 ? 6.117 3.586 -9.725 1.00 89.06 91 ASP A N 1
ATOM 745 C CA . ASP A 1 91 ? 6.037 4.753 -8.853 1.00 89.06 91 ASP A CA 1
ATOM 746 C C . ASP A 1 91 ? 5.743 6.008 -9.680 1.00 89.06 91 ASP A C 1
ATOM 748 O O . ASP A 1 91 ? 6.291 6.196 -10.769 1.00 89.06 91 ASP A O 1
ATOM 752 N N . ASP A 1 92 ? 4.873 6.852 -9.145 1.00 86.38 92 ASP A N 1
ATOM 753 C CA . ASP A 1 92 ? 4.593 8.181 -9.670 1.00 86.38 92 ASP A CA 1
ATOM 754 C C . ASP A 1 92 ? 5.343 9.172 -8.777 1.00 86.38 92 ASP A C 1
ATOM 756 O O . ASP A 1 92 ? 4.969 9.356 -7.623 1.00 86.38 92 ASP A O 1
ATOM 760 N N . GLU A 1 93 ? 6.419 9.783 -9.279 1.00 78.19 93 GLU A N 1
ATOM 761 C CA . GLU A 1 93 ? 7.290 10.640 -8.457 1.00 78.19 93 GLU A CA 1
ATOM 762 C C . GLU A 1 93 ? 6.554 11.846 -7.845 1.00 78.19 93 GLU A C 1
ATOM 764 O O . GLU A 1 93 ? 6.978 12.356 -6.806 1.00 78.19 93 GLU A O 1
ATOM 769 N N . GLU A 1 94 ? 5.458 12.308 -8.455 1.00 81.31 94 GLU A N 1
ATOM 770 C CA . GLU A 1 94 ? 4.699 13.458 -7.957 1.00 81.31 94 GLU A CA 1
ATOM 771 C C . GLU A 1 94 ? 3.654 13.055 -6.911 1.00 81.31 94 GLU A C 1
ATOM 773 O O . GLU A 1 94 ? 3.438 13.771 -5.927 1.00 81.31 94 GLU A O 1
ATOM 778 N N . VAL A 1 95 ? 2.987 11.916 -7.116 1.00 82.62 95 VAL A N 1
ATOM 779 C CA . VAL A 1 95 ? 1.820 11.503 -6.315 1.00 82.62 95 VAL A CA 1
ATOM 780 C C . VAL A 1 95 ? 2.168 10.423 -5.282 1.00 82.62 95 VAL A C 1
ATOM 782 O O . VAL A 1 95 ? 1.538 10.332 -4.218 1.00 82.62 95 VAL A O 1
ATOM 785 N N . GLY A 1 96 ? 3.180 9.609 -5.575 1.00 86.44 96 GLY A N 1
ATOM 786 C CA . GLY A 1 96 ? 3.482 8.353 -4.904 1.00 86.44 96 GLY A CA 1
ATOM 787 C C . GLY A 1 96 ? 2.329 7.348 -4.992 1.00 86.44 96 GLY A C 1
ATOM 788 O O . GLY A 1 96 ? 1.315 7.547 -5.666 1.00 86.44 96 GLY A O 1
ATOM 789 N N . PHE A 1 97 ? 2.430 6.252 -4.238 1.00 92.69 97 PHE A N 1
ATOM 790 C CA . PHE A 1 97 ? 1.351 5.262 -4.184 1.00 92.69 97 PHE A CA 1
ATOM 791 C C . PHE A 1 97 ? 0.086 5.834 -3.505 1.00 92.69 97 PHE A C 1
ATOM 793 O O . PHE A 1 97 ? 0.172 6.362 -2.386 1.00 92.69 97 PHE A O 1
ATOM 800 N N . PRO A 1 98 ? -1.117 5.701 -4.096 1.00 94.94 98 PRO A N 1
ATOM 801 C CA . PRO A 1 98 ? -2.355 6.215 -3.509 1.00 94.94 98 PRO A CA 1
ATOM 802 C C . PRO A 1 98 ? -2.664 5.626 -2.127 1.00 94.94 98 PRO A C 1
ATOM 804 O O . PRO A 1 98 ? -2.345 4.473 -1.836 1.00 94.94 98 PRO A O 1
ATOM 807 N N . ARG A 1 99 ? -3.320 6.399 -1.254 1.00 95.69 99 ARG A N 1
ATOM 808 C CA . ARG A 1 99 ? -3.790 5.909 0.057 1.00 95.69 99 ARG A CA 1
ATOM 809 C C . ARG A 1 99 ? -5.071 5.087 -0.095 1.00 95.69 99 ARG A C 1
ATOM 811 O O . ARG A 1 99 ? -5.940 5.442 -0.883 1.00 95.69 99 ARG A O 1
ATOM 818 N N . ASN A 1 100 ? -5.237 4.050 0.723 1.00 96.31 100 ASN A N 1
ATOM 819 C CA . ASN A 1 100 ? -6.503 3.322 0.826 1.00 96.31 100 ASN A CA 1
ATOM 820 C C . ASN A 1 100 ? -7.453 4.035 1.807 1.00 96.31 100 ASN A C 1
ATOM 822 O O . ASN A 1 100 ? -7.420 3.773 3.012 1.00 96.31 100 ASN A O 1
ATOM 826 N N . TYR A 1 101 ? -8.274 4.961 1.308 1.00 94.75 101 TYR A N 1
ATOM 827 C CA . TYR A 1 101 ? -9.205 5.731 2.143 1.00 94.75 101 TYR A CA 1
ATOM 828 C C . TYR A 1 101 ? -10.312 4.875 2.772 1.00 94.75 101 TYR A C 1
ATOM 830 O O . TYR A 1 101 ? -10.717 5.161 3.900 1.00 94.75 101 TYR A O 1
ATOM 838 N N . ASP A 1 102 ? -10.726 3.790 2.114 1.00 93.38 102 ASP A N 1
ATOM 839 C CA . ASP A 1 102 ? -11.713 2.857 2.662 1.00 93.38 102 ASP A CA 1
ATOM 840 C C . ASP A 1 102 ? -11.168 2.173 3.919 1.00 93.38 102 ASP A C 1
ATOM 842 O O . ASP A 1 102 ? -11.820 2.178 4.964 1.00 93.38 102 ASP A O 1
ATOM 846 N N . LEU A 1 103 ? -9.926 1.676 3.878 1.00 92.31 103 LEU A N 1
ATOM 847 C CA . LEU A 1 103 ? -9.270 1.112 5.063 1.00 92.31 103 LEU A CA 1
ATOM 848 C C . LEU A 1 103 ? -9.038 2.165 6.150 1.00 92.31 103 LEU A C 1
ATOM 850 O O . LEU A 1 103 ? -9.240 1.877 7.330 1.00 92.31 103 LEU A O 1
ATOM 854 N N . LEU A 1 104 ? -8.649 3.388 5.780 1.00 92.25 104 LEU A N 1
ATOM 855 C CA . LEU A 1 104 ? -8.481 4.486 6.739 1.00 92.25 104 LEU A CA 1
ATOM 856 C C . LEU A 1 104 ? -9.791 4.824 7.464 1.00 92.25 104 LEU A C 1
ATOM 858 O O . LEU A 1 104 ? -9.761 5.084 8.666 1.00 92.25 104 LEU A O 1
ATOM 862 N N . SER A 1 105 ? -10.932 4.755 6.774 1.00 89.44 105 SER A N 1
ATOM 863 C CA . SER A 1 105 ? -12.249 5.002 7.373 1.00 89.44 105 SER A CA 1
ATOM 864 C C . SER A 1 105 ? -12.602 4.001 8.479 1.00 89.44 105 SER A C 1
ATOM 866 O O . SER A 1 105 ? -13.289 4.364 9.430 1.00 89.44 105 SER A O 1
ATOM 868 N N . VAL A 1 106 ? -12.099 2.765 8.388 1.00 88.31 106 VAL A N 1
ATOM 869 C CA . VAL A 1 106 ? -12.303 1.707 9.391 1.00 88.31 106 VAL A CA 1
ATOM 870 C C . VAL A 1 106 ? -11.335 1.862 10.564 1.00 88.31 106 VAL A C 1
ATOM 872 O O . VAL A 1 106 ? -11.699 1.615 11.711 1.00 88.31 106 VAL A O 1
ATOM 875 N N . ILE A 1 107 ? -10.099 2.293 10.298 1.00 88.06 107 ILE A N 1
ATOM 876 C CA . ILE A 1 107 ? -9.062 2.478 11.327 1.00 88.06 107 ILE A CA 1
ATOM 877 C C . ILE A 1 107 ? -9.395 3.653 12.263 1.00 88.06 107 ILE A C 1
ATOM 879 O O . ILE A 1 107 ? -9.044 3.611 13.440 1.00 88.06 107 ILE A O 1
ATOM 883 N N . CYS A 1 108 ? -10.073 4.687 11.756 1.00 72.81 108 CYS A N 1
ATOM 884 C CA . CYS A 1 108 ? -10.432 5.895 12.508 1.00 72.81 108 CYS A CA 1
ATOM 885 C C . CYS A 1 108 ? -11.721 5.795 13.355 1.00 72.81 108 CYS A C 1
ATOM 887 O O . CYS A 1 108 ? -12.119 6.807 13.930 1.00 72.81 108 CYS A O 1
ATOM 889 N N . GLN A 1 109 ? -12.372 4.627 13.433 1.00 62.31 109 GLN A N 1
ATOM 890 C CA . GLN A 1 109 ? -13.571 4.380 14.262 1.00 62.31 109 GLN A CA 1
ATOM 891 C C . GLN A 1 109 ? -13.208 3.958 15.689 1.00 62.31 109 GLN A C 1
ATOM 893 O O . GLN A 1 109 ? -13.944 4.306 16.635 1.00 62.31 109 GLN A O 1
#

Organism: NCBI:txid1561998

Radius of gyration: 34.55 Å; chains: 1; bounding box: 87×43×87 Å

Sequence (109 aa):
MFVYKAMAFGHIWKAKIVMKNEKKAGIQDPRVMKMNKYRPECKVCHREFNVTSRIPRVLQCGHSICEQCANRLQDDYRYILCPFCEHITPDDEEVGFPRNYDLLSVICQ

Foldseek 3Di:
DDDDDDDDDDDDDDDDDDDDPDPCPDPPPPPDDPDDLDFDAFPVPRGGADDPQFFWFAFPVGDTGGPVVLCVQCVVHQWHQDPPHRDIGGADPVQGGDTDVVSHVSNVD

pLDDT: mean 77.68, std 22.43, range [29.45, 98.0]

Secondary structure (DSSP, 8-state):
-----------------------------TT---------EETTTTEE--SSSS-EEE-TTS-EEEHHHHHHHHTTSSEEE-TTT--EEE--TTT-SPB-HHHHHHHT-

InterPro domains:
  IPR001841 Zinc finger, RING-type [PF14634] (41-86)
  IPR001841 Zinc finger, RING-type [PS50089] (42-86)
  IPR001841 Zinc finger, RING-type [SM00184] (42-85)
  IPR013083 Zinc finger, RING/FYVE/PHD-type [G3DSA:3.30.40.10] (31-109)
  IPR017907 Zinc finger, RING-type, conserved site [PS00518] (61-70)
  IPR051435 RING finger E3 ubiquitin-protein ligases [PTHR22791] (39-105)

=== Feature glossary ===
Each block in this record encodes a different view of the same protein. In brief:

Predicted aligned error. PAE(i, j) answers: if I align the predicted and true structures on residue i, how far off (in Å) do I expect residue j to be? A block-diagonal PAE matrix with low values on the blocks and high values off-diagonal is the signature of a multi-domain protein with confidently predicted domains but uncertain inter-domain orientation.

Contact-map, Ramachandran, and PAE plots. Plot images: a contact map (which residues are close in 3D, as an N×N binary image), a Ramachandran scatter (backbone torsion angles, revealing secondary-structure composition at a glance), and — for AlphaFold structures — a PAE heatmap (pairwise prediction confidence).

Backbone torsions (φ/ψ). φ (phi) and ψ (psi) are the two rotatable backbone dihedrals per residue: φ is the C(i-1)–N–Cα–C torsion, ψ is the N–Cα–C–N(i+1) torsion, both in degrees on (−180°, 180°]. α-helical residues cluster near (−60°, −45°); β-strand residues near (−120°, +130°). A Ramachandran plot is simply a scatter of (φ, ψ) for every residue.

Foldseek 3Di. A 3Di character summarizes, for each residue, the relative orientation of the Cα frame of its nearest spatial neighbor. Because it encodes fold topology rather than chemistry, 3Di alignments detect remote structural similarity that sequence alignment misses.

Radius of gyration, Cα contacts, bounding box. Three whole-structure scalars: the radius of gyration (RMS distance of Cα from centroid, in Å), the count of Cα–Cα contacts (pairs closer than 8 Å and separated by more than four residues in sequence — i.e. tertiary, not local, contacts), and the bounding-box dimensions. Together they distinguish compact globular folds from extended fibres or disordered chains.

Sequence. Sequence gives the chain of amino acids in standard one-letter code (A=alanine, C=cysteine, …, Y=tyrosine), read N→C. It is the only feature that is directly encoded by the gene; all structural features are derived from the folded form of this sequence.

mmCIF coordinates. Atomic coordinates in PDBx/mmCIF format — the same representation the Protein Data Bank distributes. Each line of the _atom_site loop places one backbone atom in Cartesian space (units: ångströms, origin: arbitrary).

Secondary structure (3-state, P-SEA). Three-state secondary structure (P-SEA) collapses the eight DSSP classes into helix (a), strand (b), and coil (c). P-SEA assigns these from Cα geometry alone — distances and angles — without requiring backbone oxygens, so it works on any Cα trace.

InterPro / GO / CATH / organism. Functional annotations link the protein to curated databases. InterPro entries identify conserved domains and families by matching the sequence against member-database signatures (Pfam, PROSITE, CDD, …). Gene Ontology (GO) terms describe molecular function, biological process, and cellular component in a controlled vocabulary. CATH places the structure in a hierarchical fold classification (Class/Architecture/Topology/Homologous-superfamily). The organism is the source species.

B-factor. B-factor (Debye–Waller factor) reflects atomic displacement in the crystal lattice. It is an experimental observable (units Å²), not a prediction; low values mean the atom is pinned down, high values mean it moves or is heterogeneous across the crystal.

Rendered structure images. Structure images are PyMOL renders from six orthogonal camera directions. Cartoon representation draws helices as coils and strands as arrows; sticks shows the backbone as bonds; surface shows the solvent-excluded envelope. Rainbow coloring maps sequence position to hue (blue→red, N→C); chain coloring assigns a distinct color per polypeptide.

Solvent-accessible surface area. Solvent-accessible surface area (SASA) is the area in Å² traced out by the centre of a 1.4 Å probe sphere (a water molecule) rolled over the protein's van der Waals surface (Shrake–Rupley / Lee–Richards construction). Buried residues have near-zero SASA; fully exposed residues can exceed 200 Å². The total SASA scales roughly with the number of surface residues.

Secondary structure (8-state, DSSP). The SS8 string is DSSP's per-residue secondary-structure call. α-helix (H) means an i→i+4 H-bond ladder; β-strand (E) means the residue participates in a β-sheet; 3₁₀ (G) and π (I) are tighter and wider helices; T/S are turns/bends; '-' is loop.

pLDDT. For AlphaFold models, the B-factor field carries pLDDT — the model's own estimate of local accuracy on a 0–100 scale. Regions with pLDDT<50 should be treated as essentially unmodeled; they often correspond to intrinsically disordered segments.

Nearest PDB structures. Nearest PDB neighbors are the top structural matches found by Foldseek when searching this structure against the entire Protein Data Bank. Each hit reports a TM-score (0 to 1; >0.5 almost always implies the same fold) and an E-value. These are *structural* homologs — they may share no detectable sequence similarity.